Protein AF-A0A0F9I6B4-F1 (afdb_monomer_lite)

Radius of gyration: 13.24 Å; chains: 1; bounding box: 32×25×34 Å

Structure (mmCIF, N/CA/C/O backbone):
data_AF-A0A0F9I6B4-F1
#
_entry.id   AF-A0A0F9I6B4-F1
#
loop_
_atom_site.group_PDB
_atom_site.id
_atom_site.type_symbol
_atom_site.label_atom_id
_atom_site.label_alt_id
_atom_site.label_comp_id
_atom_site.label_asym_id
_atom_site.label_entity_id
_atom_site.label_seq_id
_atom_site.pdbx_PDB_ins_code
_atom_site.Cartn_x
_atom_site.Cartn_y
_atom_site.Cartn_z
_atom_site.occupancy
_atom_site.B_iso_or_equiv
_atom_site.auth_seq_id
_atom_site.auth_comp_id
_atom_site.auth_asym_id
_atom_site.auth_atom_id
_atom_site.pdbx_PDB_model_num
ATOM 1 N N . MET A 1 1 ? 13.091 3.797 -14.025 1.00 58.41 1 MET A N 1
ATOM 2 C CA . MET A 1 1 ? 12.753 4.309 -12.672 1.00 58.41 1 MET A CA 1
ATOM 3 C C . MET A 1 1 ? 12.590 3.136 -11.703 1.00 58.41 1 MET A C 1
ATOM 5 O O . MET A 1 1 ? 12.170 2.072 -12.133 1.00 58.41 1 MET A O 1
ATOM 9 N N . ASN A 1 2 ? 12.918 3.285 -10.413 1.00 83.44 2 ASN A N 1
ATOM 10 C CA . ASN A 1 2 ? 12.912 2.185 -9.424 1.00 83.44 2 ASN A CA 1
ATOM 11 C C . ASN A 1 2 ? 11.527 1.936 -8.771 1.00 83.44 2 ASN A C 1
ATOM 13 O O . ASN A 1 2 ? 11.438 1.567 -7.602 1.00 83.44 2 ASN A O 1
ATOM 17 N N . THR A 1 3 ? 10.419 2.115 -9.500 1.00 87.69 3 THR A N 1
ATOM 18 C CA . THR A 1 3 ? 9.059 2.055 -8.920 1.00 87.69 3 THR A CA 1
ATOM 19 C C . THR A 1 3 ? 8.682 0.669 -8.392 1.00 87.69 3 THR A C 1
ATOM 21 O O . THR A 1 3 ? 8.034 0.566 -7.352 1.00 87.69 3 THR A O 1
ATOM 24 N N . SER A 1 4 ? 9.182 -0.398 -9.018 1.00 88.00 4 SER A N 1
ATOM 25 C CA . SER A 1 4 ? 9.062 -1.767 -8.496 1.00 88.00 4 SER A CA 1
ATOM 26 C C . SER A 1 4 ? 9.822 -1.962 -7.178 1.00 88.00 4 SER A C 1
ATOM 28 O O . SER A 1 4 ? 9.314 -2.628 -6.281 1.00 88.00 4 SER A O 1
ATOM 30 N N . LYS A 1 5 ? 10.995 -1.333 -7.001 1.00 90.62 5 LYS A N 1
ATOM 31 C CA . LYS A 1 5 ? 11.718 -1.376 -5.717 1.00 90.62 5 LYS A CA 1
ATOM 32 C C . LYS A 1 5 ? 10.973 -0.609 -4.634 1.00 90.62 5 LYS A C 1
ATOM 34 O O . LYS A 1 5 ? 10.883 -1.100 -3.520 1.00 90.62 5 LYS A O 1
ATOM 39 N N . ALA A 1 6 ? 10.396 0.545 -4.968 1.00 92.81 6 ALA A N 1
ATOM 40 C CA . ALA A 1 6 ? 9.579 1.319 -4.037 1.00 92.81 6 ALA A CA 1
ATOM 41 C C . ALA A 1 6 ? 8.342 0.534 -3.561 1.00 92.81 6 ALA A C 1
ATOM 43 O O . ALA A 1 6 ? 7.995 0.592 -2.382 1.00 92.81 6 ALA A O 1
ATOM 44 N N . LEU A 1 7 ? 7.707 -0.240 -4.454 1.00 91.88 7 LEU A N 1
ATOM 45 C CA . LEU A 1 7 ? 6.604 -1.132 -4.091 1.00 91.88 7 LEU A CA 1
ATOM 46 C C . LEU A 1 7 ? 7.057 -2.270 -3.159 1.00 91.88 7 LEU A C 1
ATOM 48 O O . LEU A 1 7 ? 6.398 -2.531 -2.158 1.00 91.88 7 LEU A O 1
ATOM 52 N N . LEU A 1 8 ? 8.185 -2.919 -3.458 1.00 92.38 8 LEU A N 1
ATOM 53 C CA . LEU A 1 8 ? 8.747 -3.976 -2.606 1.00 92.38 8 LEU A CA 1
ATOM 54 C C . LEU A 1 8 ? 9.226 -3.436 -1.251 1.00 92.38 8 LEU A C 1
ATOM 56 O O . LEU A 1 8 ? 9.059 -4.088 -0.228 1.00 92.38 8 LEU A O 1
ATOM 60 N N . PHE A 1 9 ? 9.778 -2.223 -1.226 1.00 94.69 9 PHE A N 1
ATOM 61 C CA . PHE A 1 9 ? 10.188 -1.555 0.004 1.00 94.69 9 PHE A CA 1
ATOM 62 C C . PHE A 1 9 ? 9.001 -1.360 0.947 1.00 94.69 9 PHE A C 1
ATOM 64 O O . PHE A 1 9 ? 9.089 -1.723 2.120 1.00 94.69 9 PHE A O 1
ATOM 71 N N . ILE A 1 10 ? 7.893 -0.798 0.445 1.00 94.62 10 ILE A N 1
ATOM 72 C CA . ILE A 1 10 ? 6.727 -0.545 1.296 1.00 94.62 10 ILE A CA 1
ATOM 73 C C . ILE A 1 10 ? 6.026 -1.836 1.718 1.00 94.62 10 ILE A C 1
ATOM 75 O O . ILE A 1 10 ? 5.498 -1.906 2.825 1.00 94.62 10 ILE A O 1
ATOM 79 N N . GLU A 1 11 ? 6.057 -2.857 0.867 1.00 94.31 11 GLU A N 1
ATOM 80 C CA . GLU A 1 11 ? 5.562 -4.190 1.188 1.00 94.31 11 GLU A CA 1
ATOM 81 C C . GLU A 1 11 ? 6.327 -4.805 2.370 1.00 94.31 11 GLU A C 1
ATOM 83 O O . GLU A 1 11 ? 5.692 -5.159 3.365 1.00 94.31 11 GLU A O 1
ATOM 88 N N . ASP A 1 12 ? 7.664 -4.788 2.347 1.00 95.06 12 ASP A N 1
ATOM 89 C CA . ASP A 1 12 ? 8.504 -5.253 3.462 1.00 95.06 12 ASP A CA 1
ATOM 90 C C . ASP A 1 12 ? 8.202 -4.481 4.762 1.00 95.06 12 ASP A C 1
ATOM 92 O O . ASP A 1 12 ? 8.058 -5.085 5.829 1.00 95.06 12 ASP A O 1
ATOM 96 N N . GLN A 1 13 ? 8.015 -3.155 4.695 1.00 96.19 13 GLN A N 1
ATOM 97 C CA . GLN A 1 13 ? 7.703 -2.361 5.893 1.00 96.19 13 GLN A CA 1
ATOM 98 C C . GLN A 1 13 ? 6.320 -2.686 6.476 1.00 96.19 13 GLN A C 1
ATOM 100 O O . GLN A 1 13 ? 6.140 -2.723 7.701 1.00 96.19 13 GLN A O 1
ATOM 105 N N . LEU A 1 14 ? 5.325 -2.930 5.622 1.00 95.00 14 LEU A N 1
ATOM 106 C CA . LEU A 1 14 ? 3.975 -3.291 6.055 1.00 95.00 14 LEU A CA 1
ATOM 107 C C . LEU A 1 14 ? 3.913 -4.714 6.615 1.00 95.00 14 LEU A C 1
ATOM 109 O O . LEU A 1 14 ? 3.336 -4.915 7.685 1.00 95.00 14 LEU A O 1
ATOM 113 N N . GLN A 1 15 ? 4.601 -5.670 5.988 1.00 93.62 15 GLN A N 1
ATOM 114 C CA . GLN A 1 15 ? 4.726 -7.026 6.522 1.00 93.62 15 GLN A CA 1
ATOM 115 C C . GLN A 1 15 ? 5.393 -7.036 7.904 1.00 93.62 15 GLN A C 1
ATOM 117 O O . GLN A 1 15 ? 4.871 -7.636 8.845 1.00 93.62 15 GLN A O 1
ATOM 122 N N . ARG A 1 16 ? 6.509 -6.312 8.076 1.00 95.56 16 ARG A N 1
ATOM 123 C CA . ARG A 1 16 ? 7.211 -6.201 9.371 1.00 95.56 16 ARG A CA 1
ATOM 124 C C . ARG A 1 16 ? 6.384 -5.521 10.457 1.00 95.56 16 ARG A C 1
ATOM 126 O O . ARG A 1 16 ? 6.599 -5.781 11.640 1.00 95.56 16 ARG A O 1
ATOM 133 N N . SER A 1 17 ? 5.451 -4.654 10.071 1.00 95.62 17 SER A N 1
ATOM 134 C CA . SER A 1 17 ? 4.503 -4.022 10.993 1.00 95.62 17 SER A CA 1
ATOM 135 C C . SER A 1 17 ? 3.218 -4.828 11.200 1.00 95.62 17 SER A C 1
ATOM 137 O O . SER A 1 17 ? 2.364 -4.394 11.974 1.00 95.62 17 SER A O 1
ATOM 139 N N . MET A 1 18 ? 3.101 -6.015 10.588 1.00 94.12 18 MET A N 1
ATOM 140 C CA . MET A 1 18 ? 1.908 -6.870 10.628 1.00 94.12 18 MET A CA 1
ATOM 141 C C . MET A 1 18 ? 0.645 -6.125 10.171 1.00 94.12 18 MET A C 1
ATOM 143 O O . MET A 1 18 ? -0.437 -6.310 10.728 1.00 94.12 18 MET A O 1
ATOM 147 N N . ILE A 1 19 ? 0.801 -5.228 9.196 1.00 93.88 19 ILE A N 1
ATOM 148 C CA . ILE A 1 19 ? -0.295 -4.471 8.606 1.00 93.88 19 ILE A CA 1
ATOM 149 C C . ILE A 1 19 ? -0.609 -5.079 7.245 1.00 93.88 19 ILE A C 1
ATOM 151 O O . ILE A 1 19 ? 0.148 -4.910 6.288 1.00 93.88 19 ILE A O 1
ATOM 155 N N . ASP A 1 20 ? -1.761 -5.734 7.154 1.00 91.56 20 ASP A N 1
ATOM 156 C CA . ASP A 1 20 ? -2.278 -6.201 5.875 1.00 91.56 20 ASP A CA 1
ATOM 157 C C . ASP A 1 20 ? -2.671 -5.019 4.984 1.00 91.56 20 ASP A C 1
ATOM 159 O O . ASP A 1 20 ? -3.189 -3.987 5.428 1.00 91.56 20 ASP A O 1
ATOM 163 N N . PHE A 1 21 ? -2.421 -5.179 3.688 1.00 91.62 21 PHE A N 1
ATOM 164 C CA . PHE A 1 21 ? -2.689 -4.151 2.697 1.00 91.62 21 PHE A CA 1
ATOM 165 C C . PHE A 1 21 ? -3.204 -4.749 1.393 1.00 91.62 21 PHE A C 1
ATOM 167 O O . PHE A 1 21 ? -3.119 -5.950 1.133 1.00 91.62 21 PHE A O 1
ATOM 174 N N . VAL A 1 22 ? -3.742 -3.862 0.567 1.00 90.56 22 VAL A N 1
ATOM 175 C CA . VAL A 1 22 ? -4.198 -4.128 -0.793 1.00 90.56 22 VAL A CA 1
ATOM 176 C C . VAL A 1 22 ? -3.611 -3.075 -1.722 1.00 90.56 22 VAL A C 1
ATOM 178 O O . VAL A 1 22 ? -3.501 -1.903 -1.354 1.00 90.56 22 VAL A O 1
ATOM 181 N N . LEU A 1 23 ? -3.261 -3.442 -2.950 1.00 89.88 23 LEU A N 1
ATOM 182 C CA . LEU A 1 23 ? -2.946 -2.430 -3.956 1.00 89.88 23 LEU A CA 1
ATOM 183 C C . LEU A 1 23 ? -4.238 -1.752 -4.400 1.00 89.88 23 LEU A C 1
ATOM 185 O O . LEU A 1 23 ? -5.280 -2.392 -4.545 1.00 89.88 23 LEU A O 1
ATOM 189 N N . ILE A 1 24 ? -4.181 -0.445 -4.647 1.00 87.94 24 ILE A N 1
ATOM 190 C CA . ILE A 1 24 ? -5.348 0.319 -5.101 1.00 87.94 24 ILE A CA 1
ATOM 191 C C . ILE A 1 24 ? -5.011 1.182 -6.318 1.00 87.94 24 ILE A C 1
ATOM 193 O O . ILE A 1 24 ? -3.855 1.338 -6.712 1.00 87.94 24 ILE A O 1
ATOM 197 N N . ALA A 1 25 ? -6.050 1.785 -6.900 1.00 85.00 25 ALA A N 1
ATOM 198 C CA . ALA A 1 25 ? -5.936 2.754 -7.984 1.00 85.00 25 ALA A CA 1
ATOM 199 C C . ALA A 1 25 ? -5.122 2.223 -9.185 1.00 85.00 25 ALA A C 1
ATOM 201 O O . ALA A 1 25 ? -5.340 1.101 -9.637 1.00 85.00 25 ALA A O 1
ATOM 202 N N . LYS A 1 26 ? -4.243 3.057 -9.754 1.00 86.00 26 LYS A N 1
ATOM 203 C CA . LYS A 1 26 ? -3.483 2.727 -10.964 1.00 86.00 26 LYS A CA 1
ATOM 204 C C . LYS A 1 26 ? -2.407 1.671 -10.693 1.00 86.00 26 LYS A C 1
ATOM 206 O O . LYS A 1 26 ? -2.247 0.787 -11.519 1.00 86.00 26 LYS A O 1
ATOM 211 N N . THR A 1 27 ? -1.800 1.684 -9.505 1.00 87.12 27 THR A N 1
ATOM 212 C CA . THR A 1 27 ? -0.801 0.69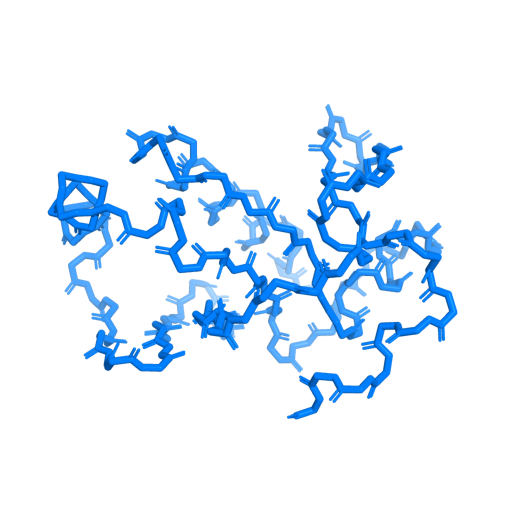4 -9.077 1.00 87.12 27 THR A CA 1
ATOM 213 C C . THR A 1 27 ? -1.350 -0.731 -9.128 1.00 87.12 27 THR A C 1
ATOM 215 O O . THR A 1 27 ? -0.722 -1.600 -9.717 1.00 87.12 27 THR A O 1
ATOM 218 N N . ALA A 1 28 ? -2.554 -0.965 -8.590 1.00 85.75 28 ALA A N 1
ATOM 219 C CA . ALA A 1 28 ? -3.206 -2.275 -8.674 1.00 85.75 28 ALA A CA 1
ATOM 220 C C . ALA A 1 28 ? -3.409 -2.729 -10.123 1.00 85.75 28 ALA A C 1
ATOM 222 O O . ALA A 1 28 ? -3.228 -3.900 -10.440 1.00 85.75 28 ALA A O 1
ATOM 223 N N . LYS A 1 29 ? -3.784 -1.791 -11.001 1.00 84.75 29 LYS A N 1
ATOM 224 C CA . LYS A 1 29 ? -4.011 -2.084 -12.412 1.00 84.75 29 LYS A CA 1
ATOM 225 C C . LYS A 1 29 ? -2.729 -2.480 -13.127 1.00 84.75 29 LYS A C 1
ATOM 227 O O . LYS A 1 29 ? -2.699 -3.494 -13.802 1.00 84.75 29 LYS A O 1
ATOM 232 N N . GLU A 1 30 ? -1.690 -1.680 -12.960 1.00 87.62 30 GLU A N 1
ATOM 233 C CA . GLU A 1 30 ? -0.404 -1.875 -13.627 1.00 87.62 30 GLU A CA 1
ATOM 234 C C . GLU A 1 30 ? 0.284 -3.160 -13.165 1.00 87.62 30 GLU A C 1
ATOM 236 O O . GLU A 1 30 ? 0.912 -3.828 -13.975 1.00 87.62 30 GLU A O 1
ATOM 241 N N . VAL A 1 31 ? 0.084 -3.550 -11.903 1.00 86.19 31 VAL A N 1
ATOM 242 C CA . VAL A 1 31 ? 0.522 -4.847 -11.379 1.00 86.19 31 VAL A CA 1
ATOM 243 C C . VAL A 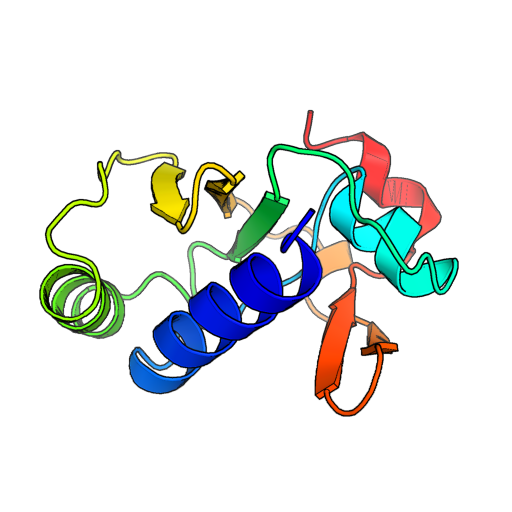1 31 ? -0.231 -6.012 -12.031 1.00 86.19 31 VAL A C 1
ATOM 245 O O . VAL A 1 31 ? 0.392 -6.988 -12.430 1.00 86.19 31 VAL A O 1
ATOM 248 N N . VAL A 1 32 ? -1.556 -5.915 -12.179 1.00 84.88 32 VAL A N 1
ATOM 249 C CA . VAL A 1 32 ? -2.355 -6.952 -12.863 1.00 84.88 32 VAL A CA 1
ATOM 250 C C . VAL A 1 32 ? -2.022 -7.047 -14.352 1.00 84.88 32 VAL A C 1
ATOM 252 O O . VAL A 1 32 ? -2.021 -8.139 -14.911 1.00 84.88 32 VAL A O 1
ATOM 255 N N . ASP A 1 33 ? -1.724 -5.912 -14.981 1.00 85.81 33 ASP A N 1
ATOM 256 C CA . ASP A 1 33 ? -1.323 -5.821 -16.386 1.00 85.81 33 ASP A CA 1
ATOM 257 C C . ASP A 1 33 ? 0.172 -6.184 -16.603 1.00 85.81 33 ASP A C 1
ATOM 259 O O . ASP A 1 33 ? 0.664 -6.041 -17.722 1.00 85.81 33 ASP A O 1
ATOM 263 N N . ASP A 1 34 ? 0.888 -6.621 -15.554 1.00 82.81 34 ASP A N 1
ATOM 264 C CA . ASP A 1 34 ? 2.316 -6.996 -15.543 1.00 82.81 34 ASP A CA 1
ATOM 265 C C . ASP A 1 34 ? 3.247 -5.923 -16.147 1.00 82.81 34 ASP A C 1
ATOM 267 O O . ASP A 1 34 ? 4.157 -6.186 -16.937 1.00 82.81 34 ASP A O 1
ATOM 271 N N . GLN 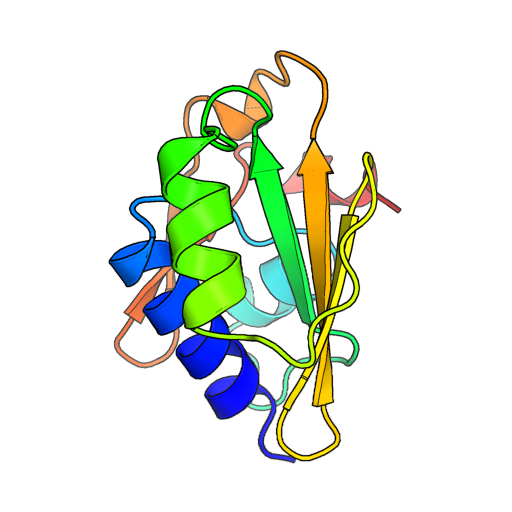A 1 35 ? 2.994 -4.654 -15.810 1.00 83.38 35 GLN A N 1
ATOM 272 C CA . GLN A 1 35 ? 3.807 -3.542 -16.297 1.00 83.38 35 GLN A CA 1
ATOM 273 C C . GLN A 1 35 ? 5.131 -3.445 -15.549 1.00 83.38 35 GLN A C 1
ATOM 275 O O . GLN A 1 35 ? 5.153 -3.339 -14.331 1.00 83.38 35 GLN A O 1
ATOM 280 N N . VAL A 1 36 ? 6.234 -3.359 -16.296 1.00 79.75 36 VAL A N 1
ATOM 281 C CA . VAL A 1 36 ? 7.593 -3.242 -15.736 1.00 79.75 36 VAL A CA 1
ATOM 282 C C . VAL A 1 36 ? 7.796 -1.945 -14.941 1.00 79.75 36 VAL A C 1
ATOM 284 O O . VAL A 1 36 ? 8.463 -1.946 -13.904 1.00 79.75 36 VAL A O 1
ATOM 287 N N . GLU A 1 37 ? 7.237 -0.831 -15.425 1.00 85.50 37 GLU A N 1
ATOM 288 C CA . GLU A 1 37 ? 7.304 0.471 -14.760 1.00 85.50 37 GLU A CA 1
ATOM 289 C C . GLU A 1 37 ? 5.919 0.901 -14.279 1.00 85.50 37 GLU A C 1
ATOM 291 O O . GLU A 1 37 ? 5.022 1.192 -15.068 1.00 85.50 37 GLU A O 1
ATOM 296 N N . LEU A 1 38 ? 5.771 0.982 -12.958 1.00 87.06 38 LEU A N 1
ATOM 297 C CA . LEU A 1 38 ? 4.555 1.467 -12.318 1.00 87.06 38 LEU A CA 1
ATOM 298 C C . LEU A 1 38 ? 4.499 2.993 -12.350 1.00 87.06 38 LEU A C 1
ATOM 300 O O . LEU A 1 38 ? 5.519 3.680 -12.252 1.00 87.06 38 LEU A O 1
ATOM 304 N N . SER A 1 39 ? 3.288 3.528 -12.416 1.00 86.75 39 SER A N 1
ATOM 305 C CA . SER A 1 39 ? 3.042 4.957 -12.307 1.00 86.75 39 SER A CA 1
ATOM 306 C C . SER A 1 39 ? 3.236 5.478 -10.890 1.00 86.75 39 SER A C 1
ATOM 308 O O . SER A 1 39 ? 2.963 4.805 -9.895 1.00 86.75 39 SER A O 1
ATOM 310 N N . THR A 1 40 ? 3.683 6.727 -10.810 1.00 87.81 40 THR A N 1
ATOM 311 C CA . THR A 1 40 ? 3.839 7.454 -9.555 1.00 87.81 40 THR A CA 1
ATOM 312 C C . THR A 1 40 ? 2.619 8.354 -9.296 1.00 87.81 40 THR A C 1
ATOM 314 O O . THR A 1 40 ? 2.034 8.898 -10.240 1.00 87.81 40 THR A O 1
ATOM 317 N N . PRO A 1 41 ? 2.194 8.537 -8.031 1.00 91.44 41 PRO A N 1
ATOM 318 C CA . PRO A 1 41 ? 2.664 7.845 -6.830 1.00 91.44 41 PRO A CA 1
ATOM 319 C C . PRO A 1 41 ? 2.180 6.389 -6.743 1.00 91.44 41 PRO A C 1
ATOM 321 O O . PRO A 1 41 ? 1.093 6.062 -7.220 1.00 91.44 41 PRO A O 1
ATOM 324 N N . ILE A 1 42 ? 2.954 5.549 -6.051 1.00 93.00 42 ILE A N 1
ATOM 325 C CA . ILE A 1 42 ? 2.537 4.198 -5.661 1.00 93.00 42 ILE A CA 1
ATOM 326 C C . ILE A 1 42 ? 1.432 4.319 -4.614 1.00 93.00 42 ILE A C 1
ATOM 328 O O . ILE A 1 42 ? 1.624 4.958 -3.579 1.00 93.00 42 ILE A O 1
ATOM 332 N N . LYS A 1 43 ? 0.267 3.721 -4.880 1.00 92.75 43 LYS A N 1
ATOM 333 C CA . LYS A 1 43 ? -0.898 3.802 -3.993 1.00 92.75 43 LYS A CA 1
ATOM 334 C C . LYS A 1 43 ? -1.277 2.442 -3.438 1.00 92.75 43 LYS A C 1
ATOM 336 O O . LYS A 1 43 ? -1.609 1.520 -4.184 1.00 92.75 43 LYS A O 1
ATOM 341 N N . ILE A 1 44 ? -1.333 2.370 -2.116 1.00 92.25 44 ILE A N 1
ATOM 342 C CA . ILE A 1 44 ? -1.757 1.182 -1.381 1.00 92.25 44 ILE A CA 1
ATOM 343 C C . ILE A 1 44 ? -2.863 1.534 -0.392 1.00 92.25 44 ILE A C 1
ATOM 345 O O . ILE A 1 44 ? -2.934 2.644 0.136 1.00 92.25 44 ILE A O 1
ATOM 349 N N . GLY A 1 45 ? -3.777 0.598 -0.192 1.00 91.62 45 GLY A N 1
ATOM 350 C CA . GLY A 1 45 ? -4.891 0.706 0.730 1.00 91.62 45 GLY A CA 1
ATOM 351 C C . GLY A 1 45 ? -4.657 -0.180 1.939 1.00 91.62 45 GLY A C 1
ATOM 352 O O . GLY A 1 45 ? -4.292 -1.340 1.794 1.00 91.62 45 GLY A O 1
ATOM 353 N N . VAL A 1 46 ? -4.924 0.355 3.122 1.00 91.81 46 VAL A N 1
ATOM 354 C CA . VAL A 1 46 ? -4.971 -0.426 4.357 1.00 91.81 46 VAL A CA 1
ATOM 355 C C . VAL A 1 46 ? -6.348 -0.268 4.972 1.00 91.81 46 VAL A C 1
ATOM 357 O O . VAL A 1 46 ? -6.848 0.853 5.108 1.00 91.81 46 VAL A O 1
ATOM 360 N N . LEU A 1 47 ? -6.988 -1.376 5.341 1.00 89.88 47 LEU A N 1
ATOM 361 C CA . LEU A 1 47 ? -8.265 -1.311 6.038 1.00 89.88 47 LEU A CA 1
ATOM 362 C C . LEU A 1 47 ? -8.056 -0.780 7.453 1.00 89.88 47 LEU A C 1
ATOM 364 O O . LEU A 1 47 ? -7.101 -1.124 8.144 1.00 89.88 47 LEU A O 1
ATOM 368 N N . LYS A 1 48 ? -9.000 0.032 7.936 1.00 89.81 48 LYS A N 1
ATOM 369 C CA . LYS A 1 48 ? -8.915 0.595 9.289 1.00 89.81 48 LYS A CA 1
ATOM 370 C C . LYS A 1 48 ? -8.801 -0.472 10.392 1.00 89.81 48 LYS A C 1
ATOM 372 O O . LYS A 1 48 ? -8.228 -0.182 11.436 1.00 89.81 48 LYS A O 1
ATOM 377 N N . GLN A 1 49 ? -9.341 -1.670 10.167 1.00 88.94 49 GLN A N 1
ATOM 378 C CA . GLN A 1 49 ? -9.245 -2.793 11.106 1.00 88.94 49 GLN A CA 1
ATOM 379 C C . GLN A 1 49 ? -7.811 -3.342 11.236 1.00 88.94 49 GLN A C 1
ATOM 381 O O . GLN A 1 49 ? -7.421 -3.725 12.333 1.00 88.94 49 GLN A O 1
ATOM 386 N N . ASP A 1 50 ? -7.026 -3.283 10.156 1.00 90.69 50 ASP A N 1
ATOM 387 C CA . ASP A 1 50 ? -5.630 -3.742 10.109 1.00 90.69 50 ASP A CA 1
ATOM 388 C C . ASP A 1 50 ? -4.661 -2.619 10.533 1.00 90.69 50 ASP A C 1
ATOM 390 O O . ASP A 1 50 ? -3.522 -2.854 10.929 1.00 90.69 50 ASP A O 1
ATOM 394 N N . TRP A 1 51 ? -5.141 -1.368 10.551 1.00 93.19 51 TRP A N 1
ATOM 395 C CA . TRP A 1 51 ? -4.421 -0.188 11.043 1.00 93.19 51 TRP A CA 1
ATOM 396 C C . TRP A 1 51 ? -4.400 -0.099 12.582 1.00 93.19 51 TRP A C 1
ATOM 398 O O . TRP A 1 51 ? -4.953 0.831 13.190 1.00 93.19 51 TRP A O 1
ATOM 408 N N . THR A 1 52 ? -3.778 -1.090 13.221 1.00 94.12 52 THR A N 1
ATOM 409 C CA . THR A 1 52 ? -3.676 -1.213 14.684 1.00 94.12 52 THR A CA 1
ATOM 410 C C . THR A 1 52 ? -2.631 -0.264 15.285 1.00 94.12 52 THR A C 1
ATOM 412 O O . THR A 1 52 ? -1.654 0.107 14.637 1.00 94.12 52 THR A O 1
ATOM 415 N N . GLN A 1 53 ? -2.788 0.125 16.557 1.00 93.88 53 GLN A N 1
ATOM 416 C CA . GLN A 1 53 ? -1.826 1.012 17.233 1.00 93.88 53 GLN A CA 1
ATOM 417 C C . GLN A 1 53 ? -0.415 0.405 17.305 1.00 93.88 53 GLN A C 1
ATOM 419 O O . GLN A 1 53 ? 0.574 1.126 17.146 1.00 93.88 53 GLN A O 1
ATOM 424 N N . SER A 1 54 ? -0.323 -0.911 17.513 1.00 94.88 54 SER A N 1
ATOM 425 C CA . SER A 1 54 ? 0.945 -1.641 17.554 1.00 94.88 54 SER A CA 1
ATOM 426 C C . SER A 1 54 ? 1.631 -1.628 16.191 1.00 94.88 54 SER A C 1
ATOM 428 O O . SER A 1 54 ? 2.786 -1.217 16.105 1.00 94.88 54 SER A O 1
ATOM 430 N N . GLY A 1 55 ? 0.902 -1.971 15.122 1.00 95.50 55 GLY A N 1
ATOM 431 C CA . GLY A 1 55 ? 1.443 -1.939 13.763 1.00 95.50 55 GLY A CA 1
ATOM 432 C C . GLY A 1 55 ? 1.895 -0.538 13.363 1.00 95.50 55 GLY A C 1
ATOM 433 O O . GLY A 1 55 ? 3.008 -0.356 12.883 1.00 95.50 55 GLY A O 1
ATOM 434 N N . VAL A 1 56 ? 1.098 0.491 13.668 1.00 95.69 56 VAL A N 1
ATOM 435 C CA . VAL A 1 56 ? 1.463 1.890 13.387 1.00 95.69 56 VAL A CA 1
ATOM 436 C C . VAL A 1 56 ? 2.711 2.326 14.153 1.00 95.69 56 VAL A C 1
ATOM 438 O O . VAL A 1 56 ? 3.526 3.070 13.613 1.00 95.69 56 VAL A O 1
ATOM 441 N N . SER A 1 57 ? 2.879 1.885 15.401 1.00 96.31 57 SER A N 1
ATOM 442 C CA . SER A 1 57 ? 4.078 2.197 16.190 1.00 96.31 57 SER A CA 1
ATOM 443 C C . SER A 1 57 ? 5.331 1.567 15.582 1.00 96.31 57 SER A C 1
ATOM 445 O O . SER A 1 57 ? 6.348 2.244 15.468 1.00 96.31 57 SER A O 1
ATOM 447 N N . ILE A 1 58 ? 5.242 0.312 15.128 1.00 96.75 58 ILE A N 1
ATOM 448 C CA . ILE A 1 58 ? 6.335 -0.372 14.421 1.00 96.75 58 ILE A CA 1
ATOM 449 C C . ILE A 1 58 ? 6.631 0.328 13.096 1.00 96.75 58 ILE A C 1
ATOM 451 O O . ILE A 1 58 ? 7.780 0.663 12.823 1.00 96.75 58 ILE A O 1
ATOM 455 N N . LEU A 1 59 ? 5.597 0.634 12.313 1.00 96.69 59 LEU A N 1
ATOM 456 C CA . LEU A 1 59 ? 5.746 1.302 11.026 1.00 96.69 59 LEU A CA 1
ATOM 457 C C . LEU A 1 59 ? 6.423 2.672 11.180 1.00 96.69 59 LEU A C 1
ATOM 459 O O . LEU A 1 59 ? 7.327 2.991 10.423 1.00 96.69 59 LEU A O 1
ATOM 463 N N . LYS A 1 60 ? 6.070 3.458 12.205 1.00 96.44 60 LYS A N 1
ATOM 464 C CA . LYS A 1 60 ? 6.752 4.729 12.512 1.00 96.44 60 LYS A CA 1
ATOM 465 C C . LYS A 1 60 ? 8.239 4.569 12.835 1.00 96.44 60 LYS A C 1
ATOM 467 O O . LYS A 1 60 ? 9.000 5.490 12.570 1.00 96.44 60 LYS A O 1
ATOM 472 N N . MET A 1 61 ? 8.644 3.446 13.430 1.00 96.69 61 MET A N 1
ATOM 473 C CA . MET A 1 61 ? 10.061 3.159 13.682 1.00 96.69 61 MET A CA 1
ATOM 474 C C . MET A 1 61 ? 10.796 2.743 12.406 1.00 96.69 61 MET A C 1
ATOM 476 O O . MET A 1 61 ? 11.970 3.064 12.260 1.00 96.69 61 MET A O 1
ATOM 480 N N . LEU A 1 62 ? 10.113 2.037 11.500 1.00 96.06 62 LEU A N 1
ATOM 481 C CA . LEU A 1 62 ? 10.676 1.565 10.233 1.00 96.06 62 LEU A CA 1
ATOM 482 C C . LEU A 1 62 ? 10.819 2.680 9.185 1.00 96.06 62 LEU A C 1
ATOM 484 O O . LEU A 1 62 ? 11.806 2.698 8.460 1.00 96.06 62 LEU A O 1
ATOM 488 N N . ILE A 1 63 ? 9.855 3.607 9.124 1.00 96.12 63 ILE A N 1
ATOM 489 C CA . ILE A 1 63 ? 9.825 4.745 8.186 1.00 96.12 63 ILE A CA 1
ATOM 490 C C . ILE A 1 63 ? 9.671 6.081 8.935 1.00 96.12 63 ILE A C 1
ATOM 492 O O . ILE A 1 63 ? 8.616 6.724 8.860 1.00 96.12 63 ILE A O 1
ATOM 496 N N . PRO A 1 64 ? 10.690 6.510 9.704 1.00 94.44 64 PRO A N 1
ATOM 497 C CA . PRO A 1 64 ? 10.617 7.715 10.536 1.00 94.44 64 PRO A CA 1
ATOM 498 C C . PRO A 1 64 ? 10.401 9.012 9.738 1.00 94.44 64 PRO A C 1
ATOM 500 O O . PRO A 1 64 ? 9.864 9.983 10.269 1.00 94.44 64 PRO A O 1
ATOM 503 N N . GLU A 1 65 ? 10.787 9.038 8.464 1.00 94.19 65 GLU A N 1
ATOM 504 C CA . GLU A 1 65 ? 10.609 10.157 7.537 1.00 94.19 65 GLU A CA 1
ATOM 505 C C . GLU A 1 65 ? 9.178 10.291 6.992 1.00 94.19 65 GLU A C 1
ATOM 507 O O . GLU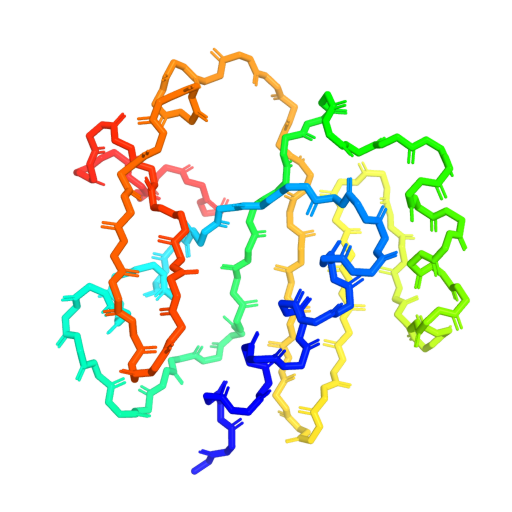 A 1 65 ? 8.821 11.315 6.399 1.00 94.19 65 GLU A O 1
ATOM 512 N N . ALA A 1 66 ? 8.336 9.273 7.187 1.00 96.12 66 ALA A N 1
ATOM 513 C CA . ALA A 1 66 ? 6.984 9.273 6.662 1.00 96.12 66 ALA A CA 1
ATOM 514 C C . ALA A 1 66 ? 6.071 10.250 7.418 1.00 96.12 66 ALA A C 1
ATOM 516 O O . ALA A 1 66 ? 6.095 10.384 8.643 1.00 96.12 66 ALA A O 1
ATOM 517 N N . LYS A 1 67 ? 5.188 10.919 6.676 1.00 96.62 67 LYS A N 1
ATOM 518 C CA . LYS A 1 67 ? 4.185 11.833 7.231 1.00 96.62 67 LYS A CA 1
ATOM 519 C C . LYS A 1 67 ? 2.896 11.073 7.498 1.00 96.62 67 LYS A C 1
ATOM 521 O O . LYS A 1 67 ? 2.207 10.663 6.564 1.00 96.62 67 LYS A O 1
ATOM 526 N N . PHE A 1 68 ? 2.551 10.924 8.772 1.00 95.81 68 PHE A N 1
ATOM 527 C CA . PHE A 1 68 ? 1.340 10.238 9.215 1.00 95.81 68 PHE A CA 1
ATOM 528 C C . PHE A 1 68 ? 0.199 11.231 9.440 1.00 95.81 68 PHE A C 1
ATOM 530 O O . PHE A 1 68 ? 0.350 12.224 10.149 1.00 95.81 68 PHE A O 1
ATOM 537 N N . THR A 1 69 ? -0.970 10.927 8.884 1.00 93.44 69 THR A N 1
ATOM 538 C CA . THR A 1 69 ? -2.234 11.622 9.156 1.00 93.44 69 THR A CA 1
ATOM 539 C C . THR A 1 69 ? -3.310 10.601 9.518 1.00 93.44 69 THR A C 1
ATOM 541 O O . THR A 1 69 ? -3.122 9.399 9.342 1.00 93.44 69 THR A O 1
ATOM 544 N N . GLU A 1 70 ? -4.475 11.059 9.972 1.00 89.06 70 GLU A N 1
ATOM 545 C CA . GLU A 1 70 ? -5.601 10.165 10.286 1.00 89.06 70 GLU A CA 1
ATOM 546 C C . GLU A 1 70 ? -6.134 9.393 9.069 1.00 89.06 70 GLU A C 1
ATOM 548 O O . GLU A 1 70 ? -6.746 8.336 9.219 1.00 89.06 70 GLU A O 1
ATOM 553 N N . LYS A 1 71 ? -5.923 9.922 7.857 1.00 90.00 71 LYS A N 1
ATOM 554 C CA . LYS A 1 71 ? -6.494 9.378 6.616 1.00 90.00 71 LYS A CA 1
ATOM 555 C C . LYS A 1 71 ? -5.470 8.687 5.727 1.00 90.00 71 LYS A C 1
ATOM 557 O O . LYS A 1 71 ? -5.855 7.871 4.891 1.00 90.00 71 LYS A O 1
ATOM 562 N N . LYS A 1 72 ? -4.192 9.040 5.855 1.00 94.44 72 LYS A N 1
ATOM 563 C CA . LYS A 1 72 ? -3.129 8.512 5.002 1.00 94.44 72 LYS A CA 1
ATOM 564 C C . LYS A 1 72 ? -1.738 8.655 5.604 1.00 94.44 72 LYS A C 1
ATOM 566 O O . LYS A 1 72 ? -1.517 9.509 6.463 1.00 94.44 72 LYS A O 1
ATOM 571 N N . VAL A 1 73 ? -0.806 7.876 5.074 1.00 95.62 73 VAL A N 1
ATOM 572 C CA . VAL A 1 73 ? 0.634 8.035 5.271 1.00 95.62 73 VAL A CA 1
ATOM 573 C C . VAL A 1 73 ? 1.274 8.332 3.925 1.00 95.62 73 VAL A C 1
ATOM 575 O O . VAL A 1 73 ? 0.919 7.716 2.923 1.00 95.62 73 VAL A O 1
ATOM 578 N N . THR A 1 74 ? 2.184 9.297 3.889 1.00 96.69 74 THR A N 1
ATOM 579 C CA . THR A 1 74 ? 2.924 9.646 2.671 1.00 96.69 74 THR A CA 1
ATOM 580 C C . THR A 1 74 ? 4.412 9.655 2.950 1.00 96.69 74 THR A C 1
ATOM 582 O O . THR A 1 74 ? 4.836 10.245 3.945 1.00 96.69 74 THR A O 1
ATOM 585 N N . LEU A 1 75 ? 5.185 9.058 2.056 1.00 96.50 75 LEU A N 1
ATOM 586 C CA . LEU A 1 75 ? 6.641 9.020 2.103 1.00 96.50 75 LEU A CA 1
ATOM 587 C C . LEU A 1 75 ? 7.211 9.034 0.685 1.00 96.50 75 LEU A C 1
ATOM 589 O O . LEU A 1 75 ? 6.474 8.875 -0.289 1.00 96.50 75 LEU A O 1
ATOM 593 N N . GLU A 1 76 ? 8.516 9.226 0.582 1.00 95.31 76 GLU A N 1
ATOM 594 C CA . GLU A 1 76 ? 9.254 9.165 -0.674 1.00 95.31 76 GLU A CA 1
ATOM 595 C C . GLU A 1 76 ? 10.412 8.187 -0.504 1.00 95.31 76 GLU A C 1
ATOM 597 O O . GLU A 1 76 ? 11.138 8.256 0.485 1.00 95.31 76 GLU A O 1
ATOM 602 N N . HIS A 1 77 ? 10.563 7.265 -1.451 1.00 93.06 77 HIS A N 1
ATOM 603 C CA . HIS A 1 77 ? 11.655 6.300 -1.470 1.00 93.06 77 HIS A CA 1
ATOM 604 C C . HIS A 1 77 ? 12.311 6.331 -2.848 1.00 93.06 77 HIS A C 1
ATOM 606 O O . HIS A 1 77 ? 11.640 6.064 -3.841 1.00 93.06 77 HIS A O 1
ATOM 612 N N . GLU A 1 78 ? 13.600 6.679 -2.915 1.00 91.06 78 GLU A N 1
ATOM 613 C CA . GLU A 1 78 ? 14.344 6.821 -4.180 1.00 91.06 78 GLU A CA 1
ATOM 614 C C . GLU A 1 78 ? 13.602 7.687 -5.225 1.00 91.06 78 GLU A C 1
ATOM 616 O O . GLU A 1 78 ? 13.417 7.268 -6.366 1.00 91.06 78 GLU A O 1
ATOM 621 N N . GLU A 1 79 ? 13.127 8.875 -4.826 1.00 91.62 79 GLU A N 1
ATOM 622 C CA . GLU A 1 79 ? 12.353 9.813 -5.670 1.00 91.62 79 GLU A CA 1
ATOM 623 C C . GLU A 1 79 ? 10.967 9.293 -6.112 1.00 91.62 79 GLU A C 1
ATOM 625 O O . GLU A 1 79 ? 10.257 9.944 -6.884 1.00 91.62 79 GLU A O 1
ATOM 630 N N . VAL A 1 80 ? 10.535 8.128 -5.614 1.00 93.38 80 VAL A N 1
ATOM 631 C CA . VAL A 1 80 ? 9.208 7.568 -5.878 1.00 93.38 80 VAL A CA 1
ATOM 632 C C . VAL A 1 80 ? 8.266 7.913 -4.721 1.00 93.38 80 VAL A C 1
ATOM 634 O O . VAL A 1 80 ? 8.442 7.403 -3.609 1.00 93.38 80 VAL A O 1
ATOM 637 N N . PRO A 1 81 ? 7.227 8.738 -4.949 1.00 94.94 81 PRO A N 1
ATOM 638 C CA . PRO A 1 81 ? 6.246 9.035 -3.917 1.00 94.94 81 PRO A CA 1
ATOM 639 C C . PRO A 1 81 ? 5.340 7.825 -3.664 1.00 94.94 81 PRO A C 1
ATOM 641 O O . PRO A 1 81 ? 4.796 7.228 -4.598 1.00 94.94 81 PRO A O 1
ATOM 644 N N . ILE A 1 82 ? 5.143 7.495 -2.388 1.00 95.75 82 ILE A N 1
ATOM 645 C CA . ILE A 1 82 ? 4.300 6.396 -1.911 1.00 95.75 82 ILE A CA 1
ATOM 646 C C . ILE A 1 82 ? 3.186 6.972 -1.027 1.00 95.75 82 ILE A C 1
ATOM 648 O O . ILE A 1 82 ? 3.429 7.781 -0.127 1.00 95.75 82 ILE A O 1
ATOM 652 N N . GLU A 1 83 ? 1.948 6.543 -1.268 1.00 95.88 83 GLU A N 1
ATOM 653 C CA . GLU A 1 83 ? 0.764 6.922 -0.498 1.00 95.88 83 GLU A CA 1
ATOM 654 C C . GLU A 1 83 ? 0.033 5.680 0.034 1.00 95.88 83 GLU A C 1
ATOM 656 O O . GLU A 1 83 ? -0.497 4.869 -0.726 1.00 95.88 83 GLU A O 1
ATOM 661 N N . ILE A 1 84 ? -0.049 5.579 1.362 1.00 95.00 84 ILE A N 1
ATOM 662 C CA . ILE A 1 84 ? -0.837 4.579 2.089 1.00 95.00 84 ILE A CA 1
ATOM 663 C C . ILE A 1 84 ? -2.164 5.222 2.485 1.00 95.00 84 ILE A C 1
ATOM 665 O O . ILE A 1 84 ? -2.190 6.130 3.315 1.00 95.00 84 ILE A O 1
ATOM 669 N N . LYS A 1 85 ? -3.282 4.775 1.917 1.00 93.00 85 LYS A N 1
ATOM 670 C CA . LYS A 1 85 ? -4.623 5.291 2.225 1.00 93.00 85 LY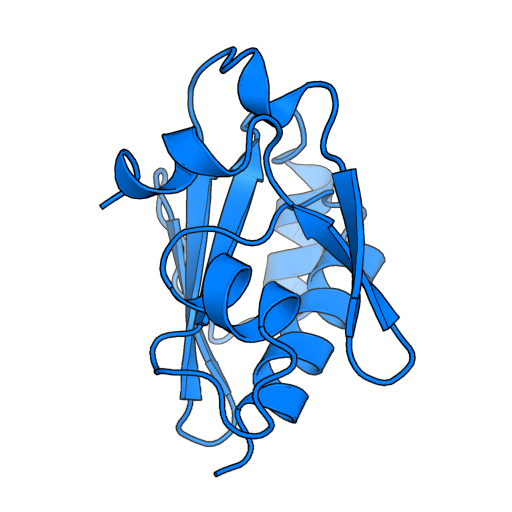S A CA 1
ATOM 671 C C . LYS A 1 85 ? -5.282 4.422 3.292 1.00 93.00 85 LYS A C 1
ATOM 673 O O . LYS A 1 85 ? -5.435 3.218 3.105 1.00 93.00 85 LYS A O 1
ATOM 678 N N . ILE A 1 86 ? -5.723 5.041 4.387 1.00 93.00 86 ILE A N 1
ATOM 679 C CA . ILE A 1 86 ? -6.440 4.354 5.467 1.00 93.00 86 ILE A CA 1
ATOM 680 C C . ILE A 1 86 ? -7.927 4.322 5.110 1.00 93.00 86 ILE A C 1
ATOM 682 O O . ILE A 1 86 ? -8.635 5.336 5.135 1.00 93.00 86 ILE A O 1
ATOM 68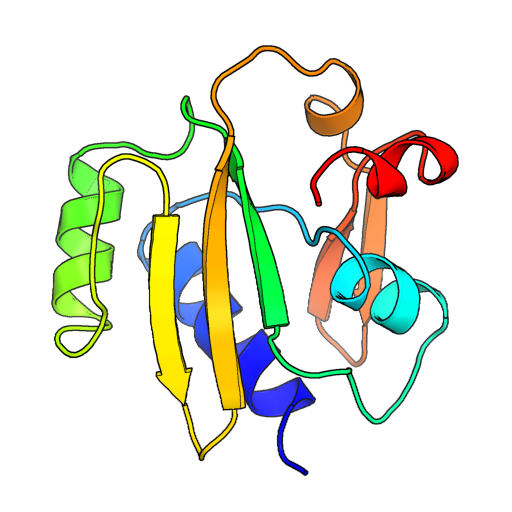6 N N . ILE A 1 87 ? -8.410 3.137 4.760 1.00 88.62 87 ILE A N 1
ATOM 687 C CA . ILE A 1 87 ? -9.755 2.912 4.248 1.00 88.62 87 ILE A CA 1
ATOM 688 C C . ILE A 1 87 ? -10.708 2.695 5.425 1.00 88.62 87 ILE A C 1
ATOM 690 O O . ILE A 1 87 ? -10.717 1.655 6.084 1.00 88.62 87 ILE A O 1
ATOM 694 N N . HIS A 1 88 ? -11.532 3.709 5.677 1.00 79.44 88 HIS A N 1
ATOM 695 C CA . HIS A 1 88 ? -12.583 3.676 6.685 1.00 79.44 88 HIS A CA 1
ATOM 696 C C . HIS A 1 88 ? -13.871 3.153 6.035 1.00 79.44 88 HIS A C 1
ATOM 698 O O . HIS A 1 88 ? -14.480 3.835 5.213 1.00 79.44 88 HIS A O 1
ATOM 704 N N . GLY A 1 89 ? -14.257 1.917 6.358 1.00 72.06 89 GLY A N 1
ATOM 705 C CA . GLY A 1 89 ? -15.503 1.308 5.889 1.00 72.06 89 GLY A CA 1
ATOM 706 C C . GLY A 1 89 ? -15.387 -0.190 5.613 1.00 72.06 89 GLY A C 1
ATOM 707 O O . GLY A 1 89 ? -14.324 -0.695 5.261 1.00 72.06 89 GLY A O 1
ATOM 708 N N . LYS A 1 90 ? -16.510 -0.905 5.742 1.00 60.25 90 LYS A N 1
ATOM 709 C CA . LYS A 1 90 ? -16.631 -2.317 5.351 1.00 60.25 90 LYS A CA 1
ATOM 710 C C . LYS A 1 90 ? -16.907 -2.411 3.853 1.00 60.25 90 LYS A C 1
ATOM 712 O O . LYS A 1 90 ? -18.024 -2.711 3.432 1.00 60.25 90 LYS A O 1
ATOM 717 N N . TYR A 1 91 ? -15.906 -2.110 3.036 1.00 68.25 91 TYR A N 1
ATOM 718 C CA . TYR A 1 91 ? -16.023 -2.354 1.605 1.00 68.25 91 TYR A CA 1
ATOM 719 C C . TYR A 1 91 ? -15.943 -3.858 1.379 1.00 68.25 91 TYR A C 1
ATOM 721 O O . TYR A 1 91 ? -14.881 -4.452 1.538 1.00 68.25 91 TYR A O 1
ATOM 729 N N . LYS A 1 92 ? -17.075 -4.476 1.020 1.00 65.31 92 LYS A N 1
ATOM 730 C CA . LYS A 1 92 ? -17.154 -5.921 0.738 1.00 65.31 92 LYS A CA 1
ATOM 731 C C . LYS A 1 92 ? -16.073 -6.369 -0.250 1.00 65.31 92 LYS A C 1
ATOM 733 O O . LYS A 1 92 ? -15.541 -7.461 -0.112 1.00 65.31 92 LYS A O 1
ATOM 738 N N . ASN A 1 93 ? -15.689 -5.476 -1.162 1.00 67.62 93 ASN A N 1
ATOM 739 C CA . ASN A 1 93 ? -14.703 -5.750 -2.202 1.00 67.62 93 ASN A CA 1
ATOM 740 C C . ASN A 1 93 ? -13.252 -5.873 -1.696 1.00 67.62 93 ASN A C 1
ATOM 742 O O . ASN A 1 93 ? -12.355 -6.217 -2.457 1.00 67.62 93 ASN A O 1
ATOM 746 N N . LEU A 1 94 ? -13.009 -5.535 -0.428 1.00 69.00 94 LEU A N 1
ATOM 747 C CA . LEU A 1 94 ? -11.707 -5.633 0.234 1.00 69.00 94 LEU A CA 1
ATOM 748 C C . LEU A 1 94 ? -11.676 -6.745 1.289 1.00 69.00 94 LEU A C 1
ATOM 750 O O . LEU A 1 94 ? -10.638 -6.974 1.890 1.00 69.00 94 LEU A O 1
ATOM 754 N N . GLN A 1 95 ? -12.809 -7.416 1.536 1.00 67.25 95 GLN A N 1
ATOM 755 C CA . GLN A 1 95 ? -12.902 -8.499 2.523 1.00 67.25 95 GLN A CA 1
ATOM 756 C C . GLN A 1 95 ? -12.381 -9.832 1.983 1.00 67.25 95 GLN A C 1
ATOM 758 O O . GLN A 1 95 ? -11.944 -10.665 2.765 1.00 67.25 95 GLN A O 1
ATOM 763 N N . ASN A 1 96 ? -12.431 -10.024 0.664 1.00 73.88 96 ASN A N 1
ATOM 764 C CA . ASN A 1 96 ? -11.906 -11.204 -0.019 1.00 73.88 96 ASN A CA 1
ATOM 765 C C . ASN A 1 96 ? -11.055 -10.737 -1.209 1.00 73.88 96 ASN A C 1
ATOM 767 O O . ASN A 1 96 ? -11.535 -10.800 -2.340 1.00 73.88 96 ASN A O 1
ATOM 771 N N . PRO A 1 97 ? -9.869 -10.148 -0.972 1.00 80.50 97 PRO A N 1
ATOM 772 C CA . PRO A 1 97 ? -9.012 -9.721 -2.066 1.00 80.50 97 PRO A CA 1
ATOM 773 C C . PRO A 1 97 ? -8.511 -10.932 -2.862 1.00 80.50 97 PRO A C 1
ATOM 775 O O . PRO A 1 97 ? -8.226 -11.988 -2.295 1.00 80.50 97 PRO A O 1
ATOM 778 N N . ASP A 1 98 ? -8.382 -10.756 -4.174 1.00 79.88 98 ASP A N 1
ATOM 779 C CA . ASP A 1 98 ? -7.716 -11.724 -5.039 1.00 79.88 98 ASP A CA 1
ATOM 780 C C . ASP A 1 98 ? -6.200 -11.561 -4.901 1.00 79.88 98 ASP A C 1
ATOM 782 O O . ASP A 1 98 ? -5.700 -10.455 -4.683 1.00 79.88 98 ASP A O 1
ATOM 786 N N . ARG A 1 99 ? -5.455 -12.657 -5.044 1.00 82.94 99 ARG A N 1
ATOM 787 C CA . ARG A 1 99 ? -3.989 -12.629 -5.026 1.00 82.94 99 ARG A CA 1
ATOM 788 C C . ARG A 1 99 ? -3.444 -12.648 -6.440 1.00 82.94 99 ARG A C 1
ATOM 790 O O . ARG A 1 99 ? -3.868 -13.464 -7.256 1.00 82.94 99 ARG A O 1
ATOM 797 N N . VAL A 1 100 ? -2.496 -11.761 -6.711 1.00 81.44 100 VAL A N 1
ATOM 798 C CA . VAL A 1 100 ? -1.826 -11.650 -8.007 1.00 81.44 100 VAL A CA 1
ATOM 799 C C . VAL A 1 100 ? -0.323 -11.645 -7.780 1.00 81.44 100 VAL A C 1
ATOM 801 O O . VAL A 1 100 ? 0.173 -10.940 -6.904 1.00 81.44 100 VAL A O 1
ATOM 804 N N . PHE A 1 101 ? 0.397 -12.445 -8.561 1.00 82.06 101 PHE A N 1
ATOM 805 C CA . PHE A 1 101 ? 1.854 -12.431 -8.563 1.00 82.06 101 PHE A CA 1
ATOM 806 C C . PHE A 1 101 ? 2.357 -11.269 -9.413 1.00 82.06 101 PHE A C 1
ATOM 808 O O . PHE A 1 101 ? 1.915 -11.098 -10.546 1.00 82.06 101 PHE A O 1
ATOM 815 N N . TYR A 1 102 ? 3.302 -10.507 -8.876 1.00 77.62 102 TYR A N 1
ATOM 816 C CA . TYR A 1 102 ? 4.030 -9.474 -9.601 1.00 77.62 102 TYR A CA 1
ATOM 817 C C . TYR A 1 102 ? 5.520 -9.650 -9.357 1.00 77.62 102 TYR A C 1
ATOM 819 O O . TYR A 1 102 ? 5.987 -9.619 -8.213 1.00 77.62 102 TYR A O 1
ATOM 827 N N . ASN A 1 103 ? 6.271 -9.849 -10.438 1.00 77.12 103 ASN A N 1
ATOM 828 C CA . ASN A 1 103 ? 7.631 -10.377 -10.392 1.00 77.12 103 ASN A CA 1
ATOM 829 C C . ASN A 1 103 ? 7.697 -11.710 -9.618 1.00 77.12 103 ASN A C 1
ATOM 831 O O . ASN A 1 103 ? 7.331 -12.754 -10.147 1.00 77.12 103 ASN A O 1
ATOM 835 N N . VAL A 1 104 ? 8.158 -11.675 -8.366 1.00 81.00 104 VAL A N 1
ATOM 836 C CA . VAL A 1 104 ? 8.331 -12.846 -7.487 1.00 81.00 104 VAL A CA 1
ATOM 837 C C . VAL A 1 104 ? 7.505 -12.753 -6.199 1.00 81.00 104 VAL A C 1
ATOM 839 O O . VAL A 1 104 ? 7.629 -13.618 -5.336 1.00 81.00 104 VAL A O 1
ATOM 842 N N . THR A 1 105 ? 6.667 -11.719 -6.064 1.00 81.19 105 THR A N 1
ATOM 843 C CA . THR A 1 105 ? 5.926 -11.406 -4.833 1.00 81.19 105 THR A CA 1
ATOM 844 C C . THR A 1 105 ? 4.419 -11.475 -5.074 1.00 81.19 105 THR A C 1
ATOM 846 O O . THR A 1 105 ? 3.929 -11.065 -6.127 1.00 81.19 105 THR A O 1
ATOM 849 N N . GLU A 1 106 ? 3.673 -11.988 -4.094 1.00 85.25 106 GLU A N 1
ATOM 850 C CA . GLU A 1 106 ? 2.207 -11.987 -4.101 1.00 85.25 106 GLU A CA 1
ATOM 851 C C . GLU A 1 106 ? 1.662 -10.667 -3.548 1.00 85.25 106 GLU A C 1
ATOM 853 O O . GLU A 1 106 ? 2.038 -10.236 -2.460 1.00 85.25 106 GLU A O 1
ATOM 858 N N . PHE A 1 107 ? 0.718 -10.057 -4.261 1.00 85.94 107 PHE A N 1
ATOM 859 C CA . PHE A 1 107 ? 0.004 -8.866 -3.812 1.00 85.94 107 PHE A CA 1
ATOM 860 C C . PHE A 1 107 ? -1.500 -9.111 -3.746 1.00 85.94 107 PHE A C 1
ATOM 862 O O . PHE A 1 107 ? -2.085 -9.773 -4.606 1.00 85.94 107 PHE A O 1
ATOM 869 N N . ASN A 1 108 ? -2.139 -8.510 -2.743 1.00 84.62 108 ASN A N 1
ATOM 870 C CA . ASN A 1 108 ? -3.591 -8.512 -2.614 1.00 84.62 108 ASN A CA 1
ATOM 871 C C . ASN A 1 108 ? -4.209 -7.395 -3.465 1.00 84.62 108 ASN A C 1
ATOM 873 O O . ASN A 1 108 ? -3.843 -6.222 -3.343 1.00 84.62 108 ASN A O 1
ATOM 877 N N . ILE A 1 109 ? -5.200 -7.751 -4.276 1.00 82.06 109 ILE A N 1
ATOM 878 C CA . ILE A 1 109 ? -5.945 -6.863 -5.164 1.00 82.06 109 ILE A CA 1
ATOM 879 C C . ILE A 1 109 ? -7.444 -6.906 -4.796 1.00 82.06 109 ILE A C 1
ATOM 881 O O . ILE A 1 109 ? -7.983 -7.978 -4.534 1.00 82.06 109 ILE A O 1
ATOM 885 N N . PRO A 1 110 ? -8.165 -5.769 -4.783 1.00 75.12 110 PRO A N 1
ATOM 886 C CA . PRO A 1 110 ? -9.611 -5.738 -4.542 1.00 75.12 110 PRO A CA 1
ATOM 887 C C . PRO A 1 110 ? -10.426 -6.609 -5.518 1.00 75.12 110 PRO A C 1
ATOM 889 O O . PRO A 1 110 ? -10.208 -6.541 -6.728 1.00 75.12 110 PRO A O 1
ATOM 892 N N . ASN A 1 111 ? -11.445 -7.320 -5.019 1.00 72.69 111 ASN A N 1
ATOM 893 C CA . ASN A 1 111 ? -12.366 -8.151 -5.812 1.00 72.69 111 ASN A CA 1
ATOM 894 C C . ASN A 1 111 ? -13.832 -7.686 -5.630 1.00 72.69 111 ASN A C 1
ATOM 896 O O . ASN A 1 111 ? -14.299 -7.631 -4.498 1.00 72.69 111 ASN A O 1
ATOM 900 N N . PRO A 1 112 ? -14.608 -7.354 -6.681 1.00 68.31 112 PRO A N 1
ATOM 901 C CA . PRO A 1 112 ? -14.251 -7.438 -8.088 1.00 68.31 112 PRO A CA 1
ATOM 902 C C . PRO A 1 112 ? -13.331 -6.299 -8.483 1.00 68.31 112 PRO A C 1
ATOM 904 O O . PRO A 1 112 ? -13.597 -5.128 -8.191 1.00 68.31 112 PRO A O 1
ATOM 907 N N . PHE A 1 113 ? -12.300 -6.660 -9.241 1.00 63.78 113 PHE A N 1
ATOM 908 C CA . PHE A 1 113 ? -11.305 -5.735 -9.757 1.00 63.78 113 PHE A CA 1
ATOM 909 C C . PHE A 1 113 ? -11.960 -4.504 -10.401 1.00 63.78 113 PHE A C 1
ATOM 911 O O . PHE A 1 113 ? -11.634 -3.378 -10.061 1.00 63.78 113 PHE A O 1
ATOM 918 N N . LYS A 1 114 ? -13.022 -4.670 -11.202 1.00 62.31 114 LYS A N 1
ATOM 919 C CA . LYS A 1 114 ? -13.731 -3.562 -11.884 1.00 62.31 114 LYS A CA 1
ATOM 920 C C . LYS A 1 114 ? -14.160 -2.379 -10.989 1.00 62.31 114 LYS A C 1
ATOM 922 O O . LYS A 1 114 ? -14.341 -1.283 -11.509 1.00 62.31 114 LYS A O 1
ATOM 927 N N . ASN A 1 115 ? -14.291 -2.554 -9.671 1.00 59.12 115 ASN A N 1
ATOM 928 C CA . ASN A 1 115 ? -14.701 -1.497 -8.741 1.00 59.12 115 ASN A CA 1
ATOM 929 C C . ASN A 1 115 ? -13.539 -0.657 -8.152 1.00 59.12 115 ASN A C 1
ATOM 931 O O . ASN A 1 115 ? -13.798 0.235 -7.341 1.00 59.12 115 ASN A O 1
ATOM 935 N N . TYR A 1 116 ? -12.272 -0.874 -8.544 1.00 61.78 116 TYR A N 1
ATOM 936 C CA . TYR A 1 116 ? -11.115 -0.182 -7.935 1.00 61.78 116 TYR A CA 1
ATOM 937 C C . TYR A 1 116 ? -11.005 1.323 -8.276 1.00 61.78 116 TYR A C 1
ATOM 939 O O . TYR A 1 116 ? -10.269 2.052 -7.607 1.00 61.78 116 TYR A O 1
ATOM 947 N N . TYR A 1 117 ? -11.743 1.820 -9.282 1.00 51.16 117 TYR A N 1
ATOM 948 C CA . TYR A 1 117 ? -11.691 3.225 -9.732 1.00 51.16 117 TYR A CA 1
ATOM 949 C C . TYR A 1 117 ? -12.315 4.232 -8.747 1.00 51.16 117 TYR A C 1
ATOM 951 O O . TYR A 1 117 ? -12.150 5.441 -8.915 1.00 51.16 117 TYR A O 1
ATOM 959 N N . LEU A 1 118 ? -13.023 3.748 -7.721 1.00 50.88 118 LEU A N 1
ATOM 960 C CA . LEU A 1 118 ? -13.786 4.582 -6.788 1.00 50.88 118 LEU A CA 1
ATOM 961 C C . LEU A 1 118 ? -12.936 5.229 -5.685 1.00 50.88 118 LEU A C 1
ATOM 963 O O . LEU A 1 118 ? -13.401 6.162 -5.038 1.00 50.88 118 LEU A O 1
ATOM 967 N N . TYR A 1 119 ? -11.687 4.797 -5.484 1.00 52.16 119 TYR A N 1
ATOM 968 C CA . TYR A 1 119 ? -10.824 5.314 -4.411 1.00 52.16 119 TYR A CA 1
ATOM 969 C C . TYR A 1 119 ? -9.861 6.420 -4.868 1.00 52.16 119 TYR A C 1
ATOM 971 O O . TYR A 1 119 ? -8.747 6.504 -4.337 1.00 52.16 119 TYR A O 1
ATOM 979 N N . ARG A 1 120 ? -10.286 7.265 -5.821 1.00 46.66 120 ARG A N 1
ATOM 980 C CA . ARG A 1 120 ? -9.564 8.498 -6.184 1.00 46.66 120 ARG A CA 1
ATOM 981 C C . ARG A 1 120 ? -9.376 9.430 -4.982 1.00 46.66 120 ARG A C 1
ATOM 983 O O . ARG A 1 120 ? -10.170 9.362 -4.013 1.00 46.66 120 ARG A O 1
#

pLDDT: mean 85.85, std 11.64, range [46.66, 96.75]

Sequence (120 aa):
MNTSKALLFIEDQLQRSMIDFVLIAKTAKEVVDDQVELSTPIKIGVLKQDWTQSGVSILKMLIPEAKFTEKKVTLEHEEVPIEIKIIHGKYKNLQNPDRVFYNVTEFNIPNPFKNYYLYR

Secondary structure (DSSP, 8-state):
--HHHHHHHHHHHHHHTT---EE-HHHHHHHHTT-SSPPSSEEEEEETTT--HHHHHHHHHH-TT-EE-SSEEEEEETTEEEEEEEE-S--GGGTSPEEEEETTEEEEE-SSGGGGGGG-

Organism: NCBI:txid412755

Foldseek 3Di:
DCQVVVVVLVVVLCVQLQFDKAFFDQLLVCQQVLPPDGDAAGEIETELVSVDPSSVVSSCVSCVQWDDDPAWIWDADPNHIYIYGHDYDPPVQQVDFDWGDHPHDIHTYGPVNVPRNPPD